Protein AF-A0A1Z9BSW9-F1 (afdb_monomer_lite)

Structure (mmCIF, N/CA/C/O backbone):
data_AF-A0A1Z9BSW9-F1
#
_entry.id   AF-A0A1Z9BSW9-F1
#
loop_
_atom_site.group_PDB
_atom_site.id
_atom_site.type_symbol
_atom_site.label_atom_id
_atom_site.label_alt_id
_atom_site.label_comp_id
_atom_site.label_asym_id
_atom_site.label_entity_id
_atom_site.label_seq_id
_atom_site.pdbx_PDB_ins_code
_atom_site.Cartn_x
_atom_site.Cartn_y
_atom_site.Cartn_z
_atom_site.occupancy
_atom_site.B_iso_or_equiv
_atom_site.auth_seq_id
_atom_site.auth_comp_id
_atom_site.auth_asym_id
_atom_site.auth_atom_id
_atom_site.pdbx_PDB_model_num
ATOM 1 N N . ILE A 1 1 ? 5.655 0.918 -6.199 1.00 71.38 1 ILE A N 1
ATOM 2 C CA . ILE A 1 1 ? 4.921 1.950 -5.416 1.00 71.38 1 ILE A CA 1
ATOM 3 C C . ILE A 1 1 ? 5.565 2.173 -4.046 1.00 71.38 1 ILE A C 1
ATOM 5 O O . ILE A 1 1 ? 6.199 3.203 -3.883 1.00 71.38 1 ILE A O 1
ATOM 9 N N . ALA A 1 2 ? 5.482 1.233 -3.092 1.00 73.94 2 ALA A N 1
ATOM 10 C CA . ALA A 1 2 ? 6.011 1.443 -1.733 1.00 73.94 2 ALA A CA 1
ATOM 11 C C . ALA A 1 2 ? 7.532 1.680 -1.685 1.00 73.94 2 ALA A C 1
ATOM 13 O O . ALA A 1 2 ? 7.966 2.644 -1.073 1.00 73.94 2 ALA A O 1
ATOM 14 N N . ALA A 1 3 ? 8.330 0.867 -2.384 1.00 71.75 3 ALA A N 1
ATOM 15 C CA . ALA A 1 3 ? 9.778 1.077 -2.455 1.00 71.75 3 ALA A CA 1
ATOM 16 C C . ALA A 1 3 ? 10.149 2.393 -3.175 1.00 71.75 3 ALA A C 1
ATOM 18 O O . ALA A 1 3 ? 11.045 3.093 -2.733 1.00 71.75 3 ALA A O 1
ATOM 19 N N . TYR A 1 4 ? 9.390 2.808 -4.198 1.00 72.06 4 TYR A N 1
ATOM 20 C CA . TYR A 1 4 ? 9.684 4.034 -4.953 1.00 72.06 4 TYR A CA 1
ATOM 21 C C . TYR A 1 4 ? 9.366 5.286 -4.128 1.00 72.06 4 TYR A C 1
ATOM 23 O O . TYR A 1 4 ? 10.087 6.271 -4.182 1.00 72.06 4 TYR A O 1
ATOM 31 N N . LYS A 1 5 ? 8.289 5.240 -3.329 1.00 70.69 5 LYS A N 1
ATOM 32 C CA . LYS A 1 5 ? 7.924 6.318 -2.398 1.00 70.69 5 LYS A CA 1
ATOM 33 C C . LYS A 1 5 ? 8.725 6.293 -1.089 1.00 70.69 5 LYS A C 1
ATOM 35 O O . LYS A 1 5 ? 8.784 7.311 -0.413 1.00 70.69 5 LYS A O 1
ATOM 40 N N . GLY A 1 6 ? 9.230 5.129 -0.676 1.00 63.78 6 GLY A N 1
ATOM 41 C CA . GLY A 1 6 ? 9.626 4.876 0.712 1.00 63.78 6 GLY A CA 1
ATOM 42 C C . GLY A 1 6 ? 11.075 4.454 0.936 1.00 63.78 6 GLY A C 1
ATOM 43 O O . GLY A 1 6 ? 11.537 4.550 2.068 1.00 63.78 6 GLY A O 1
ATOM 44 N N . TRP A 1 7 ? 11.806 4.001 -0.08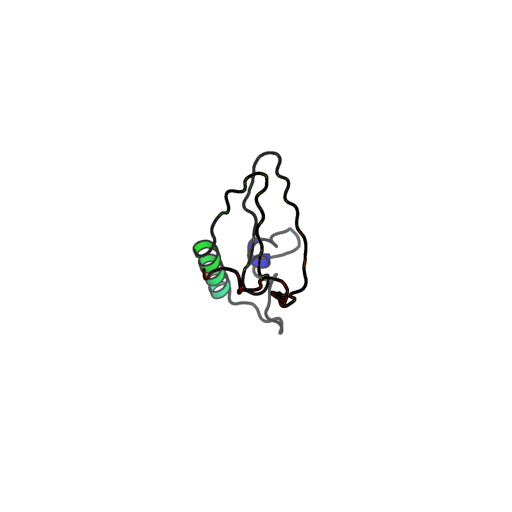5 1.00 63.50 7 TRP A N 1
ATOM 45 C CA . TRP A 1 7 ? 13.241 3.703 0.021 1.00 63.50 7 TRP A CA 1
ATOM 46 C C . TRP A 1 7 ? 14.065 4.914 -0.408 1.00 63.50 7 TRP A C 1
ATOM 48 O O . TRP A 1 7 ? 14.835 4.863 -1.361 1.00 63.50 7 TRP A O 1
ATOM 58 N N . GLN A 1 8 ? 13.847 6.023 0.294 1.00 60.97 8 GLN A N 1
ATOM 59 C CA . GLN A 1 8 ? 14.657 7.226 0.182 1.00 60.97 8 GLN A CA 1
ATOM 60 C C . GLN A 1 8 ? 15.456 7.356 1.478 1.00 60.97 8 GLN A C 1
ATOM 62 O O . GLN A 1 8 ? 14.975 7.905 2.469 1.00 60.97 8 GLN A O 1
ATOM 67 N N . ASP A 1 9 ? 16.651 6.775 1.490 1.00 66.62 9 ASP A N 1
ATOM 68 C CA . ASP A 1 9 ? 17.591 6.858 2.606 1.00 66.62 9 ASP A CA 1
ATOM 69 C C . ASP A 1 9 ? 19.011 7.121 2.088 1.00 66.62 9 ASP A C 1
ATOM 71 O O . ASP A 1 9 ? 19.245 7.172 0.882 1.00 66.62 9 ASP A O 1
ATOM 75 N N . GLU A 1 10 ? 19.972 7.306 2.996 1.00 60.34 10 GLU A N 1
ATOM 76 C CA . GLU A 1 10 ? 21.371 7.609 2.652 1.00 60.34 10 GLU A CA 1
ATOM 77 C C . GLU A 1 10 ? 22.041 6.552 1.749 1.00 60.34 10 GLU A C 1
ATOM 79 O O . GLU A 1 10 ? 23.122 6.799 1.218 1.00 60.34 10 GLU A O 1
ATOM 84 N N . ARG A 1 11 ? 21.431 5.370 1.578 1.00 61.22 11 ARG A N 1
ATOM 85 C CA . ARG A 1 11 ? 21.958 4.248 0.793 1.00 61.22 11 ARG A CA 1
ATOM 86 C C . ARG A 1 11 ? 21.172 3.984 -0.493 1.00 61.22 11 ARG A C 1
ATOM 88 O O . ARG A 1 11 ? 21.653 3.201 -1.308 1.00 61.22 11 ARG A O 1
ATOM 95 N N . ASN A 1 12 ? 20.012 4.615 -0.692 1.00 61.31 12 ASN A N 1
ATOM 96 C CA . ASN A 1 12 ? 19.117 4.350 -1.818 1.00 61.31 12 ASN A CA 1
ATOM 97 C C . ASN A 1 12 ? 18.675 5.637 -2.527 1.00 61.31 12 ASN A C 1
ATOM 99 O O . ASN A 1 12 ? 17.991 6.483 -1.952 1.00 61.31 12 ASN A O 1
ATOM 103 N N . ASP A 1 13 ? 18.997 5.734 -3.820 1.00 65.88 13 ASP A N 1
ATOM 104 C CA . ASP A 1 13 ? 18.360 6.683 -4.735 1.00 65.88 13 ASP A CA 1
ATOM 105 C C . ASP A 1 13 ? 17.053 6.059 -5.269 1.00 65.88 13 ASP A C 1
ATOM 107 O O . ASP A 1 13 ? 17.118 5.055 -5.989 1.00 65.88 13 ASP A O 1
ATOM 111 N N . PRO A 1 14 ? 15.869 6.635 -4.978 1.00 63.50 14 PRO A N 1
ATOM 112 C CA . PRO A 1 14 ? 14.575 6.110 -5.418 1.00 63.50 14 PRO A CA 1
ATOM 113 C C . PRO A 1 14 ? 14.465 5.891 -6.932 1.00 63.50 14 PRO A C 1
ATOM 115 O O . PRO A 1 14 ? 13.722 5.010 -7.366 1.00 63.50 14 PRO A O 1
ATOM 118 N N . SER A 1 15 ? 15.215 6.662 -7.731 1.00 64.44 15 SER A N 1
ATOM 119 C CA . SER A 1 15 ? 15.228 6.556 -9.195 1.00 64.44 15 SER A CA 1
ATOM 120 C C . SER A 1 15 ? 15.969 5.316 -9.716 1.00 64.44 15 SER A C 1
ATOM 122 O O . SER A 1 15 ? 15.794 4.932 -10.871 1.00 64.44 15 SER A O 1
ATOM 124 N N . SER A 1 16 ? 16.763 4.656 -8.865 1.00 68.38 16 SER A N 1
ATOM 125 C CA . SER A 1 16 ? 17.533 3.452 -9.206 1.00 68.38 16 SER A CA 1
ATOM 126 C C . SER A 1 16 ? 17.296 2.264 -8.266 1.00 68.38 16 SER A C 1
ATOM 128 O O . SER A 1 16 ? 17.725 1.151 -8.578 1.00 68.38 16 SER A O 1
ATOM 130 N N . ALA A 1 17 ? 16.584 2.481 -7.154 1.00 70.94 17 ALA A N 1
ATOM 131 C CA . ALA A 1 17 ? 16.290 1.484 -6.125 1.00 70.94 17 ALA A CA 1
ATOM 132 C C . ALA A 1 17 ? 15.334 0.370 -6.588 1.00 70.94 17 ALA A C 1
ATOM 134 O O . ALA A 1 17 ? 15.231 -0.664 -5.929 1.00 70.94 17 ALA A O 1
ATOM 135 N N . ILE A 1 18 ? 14.622 0.565 -7.704 1.00 76.75 18 ILE A N 1
ATOM 136 C CA . ILE A 1 18 ? 13.762 -0.458 -8.304 1.00 76.75 18 ILE A CA 1
ATOM 137 C C . ILE A 1 18 ? 14.056 -0.558 -9.797 1.00 76.75 18 ILE A C 1
ATOM 139 O O . ILE A 1 18 ? 14.058 0.443 -10.515 1.00 76.75 18 ILE A O 1
ATOM 143 N N . ARG A 1 19 ? 14.268 -1.788 -10.257 1.00 86.75 19 ARG A N 1
ATOM 144 C CA . ARG A 1 19 ? 14.552 -2.151 -11.646 1.00 86.75 19 ARG A CA 1
ATOM 145 C C . ARG A 1 19 ? 13.621 -3.271 -12.088 1.00 86.75 19 ARG A C 1
ATOM 147 O O . ARG A 1 19 ? 12.960 -3.907 -11.263 1.00 86.75 19 ARG A O 1
ATOM 154 N N . HIS A 1 20 ? 13.552 -3.493 -13.391 1.00 89.19 20 HIS A N 1
ATOM 155 C CA . HIS A 1 20 ? 12.964 -4.708 -13.938 1.00 89.19 20 HIS A CA 1
ATOM 156 C C . HIS A 1 20 ? 13.783 -5.941 -13.509 1.00 89.19 20 HIS A C 1
ATOM 158 O O . HIS A 1 20 ? 14.907 -5.822 -13.026 1.00 89.19 20 HIS A O 1
ATOM 164 N N . GLY A 1 21 ? 13.224 -7.142 -13.687 1.00 89.69 21 GLY A N 1
ATOM 165 C CA . GLY A 1 21 ? 13.912 -8.396 -13.339 1.00 89.69 21 GLY A CA 1
ATOM 166 C C . GLY A 1 21 ? 15.167 -8.692 -14.174 1.00 89.69 21 GLY A C 1
ATOM 167 O O . GLY A 1 21 ? 15.878 -9.642 -13.871 1.00 89.69 21 GLY A O 1
ATOM 168 N N . ASP A 1 22 ? 15.420 -7.894 -15.212 1.00 93.81 22 ASP A N 1
ATOM 169 C CA . ASP A 1 22 ? 16.601 -7.917 -16.077 1.00 93.81 22 ASP A CA 1
ATOM 170 C C . ASP A 1 22 ? 17.567 -6.740 -15.810 1.00 93.81 22 ASP A C 1
ATOM 172 O O . ASP A 1 22 ? 18.408 -6.429 -16.650 1.00 93.81 22 ASP A O 1
ATOM 176 N N . ASP A 1 23 ? 17.422 -6.060 -14.667 1.00 87.94 23 ASP A N 1
ATOM 177 C CA . ASP A 1 23 ? 18.180 -4.875 -14.234 1.00 87.94 23 ASP A CA 1
ATOM 178 C C . ASP A 1 23 ? 17.972 -3.591 -15.058 1.00 87.94 23 ASP A C 1
ATOM 180 O O . ASP A 1 23 ? 18.529 -2.532 -14.719 1.00 87.94 23 ASP A O 1
ATOM 184 N N . SER A 1 24 ? 17.127 -3.613 -16.092 1.00 89.81 24 SER A N 1
ATOM 185 C CA . SER A 1 24 ? 16.773 -2.390 -16.813 1.00 89.81 24 SER A CA 1
ATOM 186 C C . SER A 1 24 ? 16.012 -1.407 -15.909 1.00 89.81 24 SER A C 1
ATOM 188 O O . SER A 1 24 ? 15.327 -1.781 -14.949 1.00 89.81 24 SER A O 1
ATOM 190 N N . VAL A 1 25 ? 16.189 -0.110 -16.169 1.00 88.31 25 VAL A N 1
ATOM 191 C CA . VAL A 1 25 ? 15.569 0.959 -15.371 1.00 88.31 25 VAL A CA 1
ATOM 192 C C . VAL A 1 25 ? 14.065 0.971 -15.628 1.00 88.31 25 VAL A C 1
ATOM 194 O O . VAL A 1 25 ? 13.636 0.901 -16.777 1.00 88.31 25 VAL A O 1
ATOM 197 N N . LEU A 1 26 ? 13.269 1.085 -14.564 1.00 88.56 26 LEU A N 1
ATOM 198 C CA . LEU A 1 26 ? 11.829 1.288 -14.695 1.00 88.56 26 LEU A CA 1
ATOM 199 C C . LEU A 1 26 ? 11.528 2.664 -15.294 1.00 88.56 26 LEU A C 1
ATOM 201 O O . LEU A 1 26 ? 12.135 3.661 -14.909 1.00 88.56 26 LEU A O 1
ATOM 205 N N . ASP A 1 27 ? 10.526 2.736 -16.166 1.00 89.31 27 ASP A N 1
ATOM 206 C CA . ASP A 1 27 ? 9.998 4.017 -16.632 1.00 89.31 27 ASP A CA 1
ATOM 207 C C . ASP A 1 27 ? 9.409 4.813 -15.453 1.00 89.31 27 ASP A C 1
ATOM 209 O O . ASP A 1 27 ? 8.380 4.453 -14.871 1.00 89.31 27 ASP A O 1
ATOM 213 N N . ALA A 1 28 ? 10.079 5.912 -15.103 1.00 86.38 28 ALA A N 1
ATOM 214 C CA . ALA A 1 28 ? 9.700 6.778 -13.995 1.00 86.38 28 ALA A CA 1
ATOM 215 C C . ALA A 1 28 ? 8.292 7.367 -14.165 1.00 86.38 28 ALA A C 1
ATOM 217 O O . ALA A 1 28 ? 7.567 7.521 -13.178 1.00 86.38 28 ALA A O 1
ATOM 218 N N . GLU A 1 29 ? 7.881 7.657 -15.400 1.00 90.50 29 GLU A N 1
ATOM 219 C CA . GLU A 1 29 ? 6.568 8.232 -15.676 1.00 90.50 29 GLU A CA 1
ATOM 220 C C . GLU A 1 29 ? 5.461 7.196 -15.476 1.00 90.50 29 GLU A C 1
ATOM 222 O O . GLU A 1 29 ? 4.450 7.475 -14.825 1.00 90.50 29 GLU A O 1
ATOM 227 N N . ALA A 1 30 ? 5.688 5.961 -15.926 1.00 91.38 30 ALA A N 1
ATOM 228 C CA . ALA A 1 30 ? 4.778 4.850 -15.666 1.00 91.38 30 ALA A CA 1
ATOM 229 C C . ALA A 1 30 ? 4.634 4.567 -14.158 1.00 91.38 30 ALA A C 1
ATOM 231 O O . ALA A 1 30 ? 3.522 4.362 -13.660 1.00 91.38 30 ALA A O 1
ATOM 232 N N . VAL A 1 31 ? 5.741 4.597 -13.403 1.00 90.06 31 VAL A N 1
ATOM 233 C CA . VAL A 1 31 ? 5.717 4.409 -11.941 1.00 90.06 31 VAL A CA 1
ATOM 234 C C . VAL A 1 31 ? 4.950 5.536 -11.246 1.00 90.06 31 VAL A C 1
ATOM 236 O O . VAL A 1 31 ? 4.150 5.260 -10.345 1.00 90.06 31 VAL A O 1
ATOM 239 N N . ARG A 1 32 ? 5.151 6.790 -11.670 1.00 89.38 32 ARG A N 1
ATOM 240 C CA . ARG A 1 32 ? 4.410 7.950 -11.158 1.00 89.38 32 ARG A CA 1
ATOM 241 C C . ARG A 1 32 ? 2.916 7.833 -11.448 1.00 89.38 32 ARG A C 1
ATOM 243 O O . ARG A 1 32 ? 2.108 8.038 -10.545 1.00 89.38 32 ARG A O 1
ATOM 250 N N . HIS A 1 33 ? 2.545 7.409 -12.651 1.00 94.69 33 HIS A N 1
ATOM 251 C CA . HIS A 1 33 ? 1.145 7.196 -12.999 1.00 94.69 33 HIS A CA 1
ATOM 252 C C . HIS A 1 33 ? 0.497 6.091 -12.147 1.00 94.69 33 HIS A C 1
ATOM 254 O O . HIS A 1 33 ? -0.606 6.260 -11.627 1.00 94.69 33 HIS A O 1
ATOM 260 N N . ALA A 1 34 ? 1.201 4.978 -11.916 1.00 93.06 34 ALA A N 1
ATOM 261 C CA . ALA A 1 34 ? 0.723 3.913 -11.031 1.00 93.06 34 ALA A CA 1
ATOM 262 C C . ALA A 1 34 ? 0.533 4.395 -9.579 1.00 93.06 34 ALA A C 1
ATOM 264 O O . ALA A 1 34 ? -0.409 3.982 -8.903 1.00 93.06 34 ALA A O 1
ATOM 265 N N . ILE A 1 35 ? 1.412 5.283 -9.105 1.00 91.69 35 ILE A N 1
ATOM 266 C CA . ILE A 1 35 ? 1.294 5.952 -7.806 1.00 91.69 35 ILE A CA 1
ATOM 267 C C . ILE A 1 35 ? 0.019 6.801 -7.734 1.00 91.69 35 ILE A C 1
ATOM 269 O O . ILE A 1 35 ? -0.743 6.656 -6.781 1.00 91.69 35 ILE A O 1
ATOM 273 N N . GLU A 1 36 ? -0.225 7.648 -8.733 1.00 95.06 36 GLU A N 1
ATOM 274 C CA . GLU A 1 36 ? -1.405 8.521 -8.784 1.00 95.06 36 GLU A CA 1
ATOM 275 C C . GLU A 1 36 ? -2.703 7.706 -8.814 1.00 95.06 36 GLU A C 1
ATOM 277 O O . GLU A 1 36 ? -3.672 8.034 -8.127 1.00 95.06 36 GLU A O 1
ATOM 282 N N . LEU A 1 37 ? -2.716 6.601 -9.566 1.00 96.06 37 LEU A N 1
ATOM 283 C CA . LEU A 1 37 ? -3.839 5.667 -9.588 1.00 96.06 37 LEU A CA 1
ATOM 284 C C . LEU A 1 37 ? -4.069 5.015 -8.223 1.00 96.06 37 LEU A C 1
ATOM 286 O O . LEU A 1 37 ? -5.213 4.945 -7.779 1.00 96.06 37 LEU A O 1
ATOM 290 N N . ALA A 1 38 ? -3.007 4.558 -7.558 1.00 93.88 38 ALA A N 1
ATOM 291 C CA . ALA A 1 38 ? -3.115 3.959 -6.233 1.00 93.88 38 ALA A CA 1
ATOM 292 C C . ALA A 1 38 ? -3.650 4.959 -5.201 1.00 93.88 38 ALA A C 1
ATOM 294 O O . ALA A 1 38 ? -4.557 4.613 -4.451 1.00 93.88 38 ALA A O 1
ATOM 295 N N . ASP A 1 39 ? -3.153 6.199 -5.205 1.00 93.06 39 ASP A N 1
ATOM 296 C CA . ASP A 1 39 ? -3.618 7.249 -4.293 1.00 93.06 39 ASP A CA 1
ATOM 297 C C . ASP A 1 39 ? -5.091 7.613 -4.560 1.00 93.06 39 ASP A C 1
ATOM 299 O O . ASP A 1 39 ? -5.858 7.810 -3.622 1.00 93.06 39 ASP A O 1
ATOM 303 N N . ARG A 1 40 ? -5.518 7.639 -5.831 1.00 96.62 40 ARG A N 1
ATOM 304 C CA . ARG A 1 40 ? -6.9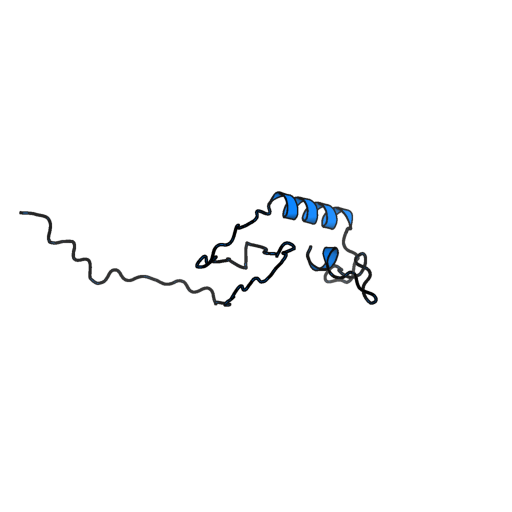12 7.919 -6.218 1.00 96.62 40 ARG A CA 1
ATOM 305 C C . ARG A 1 40 ? -7.885 6.797 -5.845 1.00 96.62 40 ARG A C 1
ATOM 307 O O . ARG A 1 40 ? -9.062 7.068 -5.623 1.00 96.62 40 ARG A O 1
ATOM 314 N N . LEU A 1 41 ? -7.427 5.547 -5.869 1.00 96.06 41 LEU A N 1
ATOM 315 C CA . LEU A 1 41 ? -8.245 4.368 -5.560 1.00 96.06 41 LEU A CA 1
ATOM 316 C C . LEU A 1 41 ? -8.209 3.993 -4.073 1.00 96.06 41 LEU A C 1
ATOM 318 O O . LEU A 1 41 ? -9.037 3.200 -3.624 1.00 96.06 41 LEU A O 1
ATOM 322 N N . ALA A 1 42 ? -7.257 4.539 -3.317 1.00 94.81 42 ALA A N 1
ATOM 323 C CA . ALA A 1 42 ? -7.170 4.344 -1.883 1.00 94.81 42 ALA A CA 1
ATOM 324 C C . ALA A 1 42 ? -8.325 5.044 -1.155 1.00 94.81 42 ALA A C 1
ATOM 326 O O . ALA A 1 42 ? -8.822 6.091 -1.568 1.00 94.81 42 ALA A O 1
ATOM 327 N N . PHE A 1 43 ? -8.721 4.467 -0.027 1.00 94.69 43 PHE A N 1
ATOM 328 C CA . PHE A 1 43 ? -9.662 5.071 0.904 1.00 94.69 43 PHE A CA 1
ATOM 329 C C . PHE A 1 43 ? -9.205 4.797 2.335 1.00 94.69 43 PHE A C 1
ATOM 331 O O . PHE A 1 43 ? -8.573 3.776 2.619 1.00 94.69 43 PHE A O 1
ATOM 338 N N . ASP A 1 44 ? -9.538 5.714 3.238 1.00 93.62 44 ASP A N 1
ATOM 339 C CA . ASP A 1 44 ? -9.200 5.587 4.649 1.00 93.62 44 ASP A CA 1
ATOM 340 C C . ASP A 1 44 ? -10.272 4.801 5.404 1.00 93.62 44 ASP A C 1
ATOM 342 O O . ASP A 1 44 ? -11.473 5.016 5.232 1.00 93.62 44 ASP A O 1
ATOM 346 N N . ILE A 1 45 ? -9.824 3.915 6.293 1.00 92.31 45 ILE A N 1
ATOM 347 C CA . ILE A 1 45 ? -10.690 3.223 7.249 1.00 92.31 45 ILE A CA 1
ATOM 348 C C . ILE A 1 45 ? -10.600 3.973 8.586 1.00 92.31 45 ILE A C 1
ATOM 350 O O . ILE A 1 45 ? -9.525 3.977 9.203 1.00 92.31 45 ILE A O 1
ATOM 354 N N . PRO A 1 46 ? -11.685 4.614 9.059 1.00 91.88 46 PRO A N 1
ATOM 355 C CA . PRO A 1 46 ? -11.705 5.323 10.335 1.00 91.88 46 PRO A CA 1
ATOM 356 C C . PRO A 1 46 ? -11.837 4.331 11.501 1.00 91.88 46 PRO A C 1
ATOM 358 O O . PRO A 1 46 ? -12.900 4.203 12.100 1.00 91.88 46 PRO A O 1
ATOM 361 N N . TRP A 1 47 ? -10.746 3.622 11.798 1.00 92.81 47 TRP A N 1
ATOM 362 C CA . TRP A 1 47 ? -10.683 2.573 12.819 1.00 92.81 47 TRP A CA 1
ATOM 363 C C . TRP A 1 47 ? -11.249 3.001 14.178 1.00 92.81 47 TRP A C 1
ATOM 365 O O . TRP A 1 47 ? -10.809 3.993 14.766 1.00 92.81 47 TRP A O 1
ATOM 375 N N . GLN A 1 48 ? -12.133 2.169 14.716 1.00 93.69 48 GLN A N 1
ATOM 376 C CA . GLN A 1 48 ? -12.612 2.184 16.092 1.00 93.69 48 GLN A CA 1
ATOM 377 C C . GLN A 1 48 ? -12.099 0.953 16.851 1.00 93.69 48 GLN A C 1
ATOM 379 O O . GLN A 1 48 ? -11.674 -0.052 16.275 1.00 93.69 48 GLN A O 1
ATOM 384 N N . ALA A 1 49 ? -12.121 1.020 18.181 1.00 94.31 49 ALA A N 1
ATOM 385 C CA . ALA A 1 49 ? -11.782 -0.137 19.000 1.00 94.31 49 ALA A CA 1
ATOM 386 C C . ALA A 1 49 ? -12.800 -1.269 18.774 1.00 94.31 49 ALA A C 1
ATOM 388 O O . ALA A 1 49 ? -13.996 -1.070 18.958 1.00 94.31 49 ALA A O 1
ATOM 389 N N . GLY A 1 50 ? -12.305 -2.457 18.418 1.00 95.50 50 GLY A N 1
ATOM 390 C CA . GLY A 1 50 ? -13.132 -3.630 18.114 1.00 95.50 50 GLY A CA 1
ATOM 391 C C . GLY A 1 50 ? -13.321 -3.894 16.619 1.00 95.50 50 GLY A C 1
ATOM 392 O O . GLY A 1 50 ? -13.704 -5.005 16.258 1.00 95.50 50 GLY A O 1
ATOM 393 N N . ASP A 1 51 ? -12.984 -2.933 15.756 1.00 96.50 51 ASP A N 1
ATOM 394 C CA . ASP A 1 51 ? -13.004 -3.144 14.311 1.00 96.50 51 ASP A CA 1
ATOM 395 C C . ASP A 1 51 ? -11.954 -4.179 13.893 1.00 96.50 51 ASP A C 1
ATOM 397 O O . ASP A 1 51 ? -10.832 -4.225 14.412 1.00 96.50 51 ASP A O 1
ATOM 401 N N . PHE A 1 52 ? -12.298 -4.973 12.884 1.00 95.75 52 PHE A N 1
ATOM 402 C CA . PHE A 1 52 ? -11.366 -5.838 12.177 1.00 95.75 52 PHE A CA 1
ATOM 403 C C . PHE A 1 52 ? -11.610 -5.730 10.673 1.00 95.75 52 PHE A C 1
ATOM 405 O O . PHE A 1 52 ? -12.736 -5.538 10.220 1.00 95.75 52 PHE A O 1
ATOM 412 N N . ALA A 1 53 ? -10.540 -5.868 9.894 1.00 94.62 53 ALA A N 1
ATOM 413 C CA . ALA A 1 53 ? -10.612 -5.947 8.443 1.00 94.62 53 ALA A CA 1
ATOM 414 C C . ALA A 1 53 ? -9.993 -7.264 7.984 1.00 94.62 53 ALA A C 1
ATOM 416 O O . ALA A 1 53 ? -8.958 -7.689 8.500 1.00 94.62 53 ALA A O 1
ATOM 417 N N . ILE A 1 54 ? -10.620 -7.888 6.992 1.00 94.31 54 ILE A N 1
ATOM 418 C CA . ILE A 1 54 ? -10.057 -9.028 6.274 1.00 94.31 54 ILE A CA 1
ATOM 419 C C . ILE A 1 54 ? -9.569 -8.504 4.931 1.00 94.31 54 ILE A C 1
ATOM 421 O O . ILE A 1 54 ? -10.324 -7.876 4.191 1.00 94.31 54 ILE A O 1
ATOM 425 N N . VAL A 1 55 ? -8.300 -8.758 4.629 1.00 93.88 55 VAL A N 1
ATOM 426 C CA . VAL A 1 55 ? -7.659 -8.305 3.396 1.00 93.88 55 VAL A CA 1
ATOM 427 C C . VAL A 1 55 ? -7.309 -9.526 2.559 1.00 93.88 55 VAL A C 1
ATOM 429 O O . VAL A 1 55 ? -6.514 -10.363 2.987 1.00 93.88 55 VAL A O 1
ATOM 432 N N . ASP A 1 56 ? -7.868 -9.621 1.350 1.00 93.19 56 ASP A N 1
ATOM 433 C CA . ASP A 1 56 ? -7.338 -10.546 0.348 1.00 93.19 56 ASP A CA 1
ATOM 434 C C . ASP A 1 56 ? -6.043 -9.962 -0.225 1.00 93.19 56 ASP A C 1
ATOM 436 O O . ASP A 1 56 ? -6.044 -9.081 -1.091 1.00 93.19 56 ASP A O 1
ATOM 440 N N . ASN A 1 57 ? -4.919 -10.472 0.279 1.00 92.19 57 ASN A N 1
ATOM 441 C CA . ASN A 1 57 ? -3.581 -9.991 -0.050 1.00 92.19 57 ASN A CA 1
ATOM 442 C C . ASN A 1 57 ? -3.167 -10.255 -1.515 1.00 92.19 57 ASN A C 1
ATOM 444 O O . ASN A 1 57 ? -2.054 -9.906 -1.902 1.00 92.19 57 ASN A O 1
ATOM 448 N N . ARG A 1 58 ? -4.026 -10.882 -2.336 1.00 90.50 58 ARG A N 1
ATOM 449 C CA . ARG A 1 58 ? -3.809 -11.033 -3.785 1.00 90.50 58 ARG A CA 1
ATOM 450 C C . ARG A 1 58 ? -4.292 -9.840 -4.597 1.00 90.50 58 ARG A C 1
ATOM 452 O O . ARG A 1 58 ? -3.752 -9.592 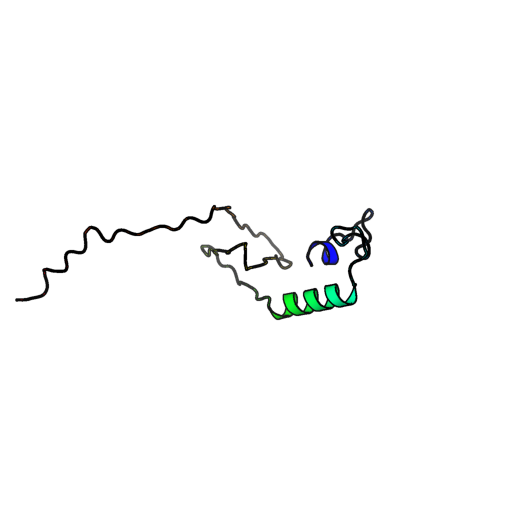-5.669 1.00 90.50 58 ARG A O 1
ATOM 459 N N . VAL A 1 59 ? -5.323 -9.146 -4.120 1.00 92.94 59 VAL A N 1
ATOM 460 C CA . VAL A 1 59 ? -6.033 -8.122 -4.907 1.00 92.94 59 VAL A CA 1
ATOM 461 C C . VAL A 1 59 ? -6.075 -6.760 -4.225 1.00 92.94 59 VAL A C 1
ATOM 463 O O . VAL A 1 59 ? -6.388 -5.768 -4.877 1.00 92.94 59 VAL A O 1
ATOM 466 N N . VAL A 1 60 ? -5.728 -6.686 -2.938 1.00 94.19 60 VAL A N 1
ATOM 467 C CA . VAL A 1 60 ? -5.694 -5.434 -2.179 1.00 94.19 60 VAL A CA 1
ATOM 468 C C . VAL A 1 60 ? -4.268 -5.105 -1.754 1.00 94.19 60 VAL A C 1
ATOM 470 O O . VAL A 1 60 ? -3.598 -5.890 -1.085 1.00 94.19 60 VAL A O 1
ATOM 473 N N . MET A 1 61 ? -3.833 -3.889 -2.081 1.00 94.31 61 MET A N 1
ATOM 474 C CA . MET A 1 61 ? -2.693 -3.254 -1.425 1.00 94.31 61 MET A CA 1
ATOM 475 C C . MET A 1 61 ? -3.183 -2.477 -0.202 1.00 94.31 61 MET A C 1
ATOM 477 O O . MET A 1 61 ? -4.230 -1.838 -0.252 1.00 94.31 61 MET A O 1
ATOM 481 N N . HIS A 1 62 ? -2.412 -2.496 0.883 1.00 93.94 62 HIS A N 1
ATOM 482 C CA . HIS A 1 62 ? -2.712 -1.737 2.095 1.00 93.94 62 HIS A CA 1
ATOM 483 C C . HIS A 1 62 ? -1.504 -0.898 2.519 1.00 93.94 62 HIS A C 1
ATOM 485 O O . HIS A 1 62 ? -0.351 -1.259 2.285 1.00 93.94 62 HIS A O 1
ATOM 491 N N . ALA A 1 63 ? -1.777 0.239 3.149 1.00 92.12 63 ALA A N 1
ATOM 492 C CA . ALA A 1 63 ? -0.773 1.141 3.696 1.00 92.12 63 ALA A CA 1
ATOM 493 C C . ALA A 1 63 ? -1.284 1.733 5.015 1.00 92.12 63 ALA A C 1
ATOM 495 O O . ALA A 1 63 ? -2.440 1.537 5.391 1.00 92.12 63 ALA A O 1
ATOM 496 N N . ARG A 1 64 ? -0.429 2.476 5.725 1.00 91.62 64 ARG A N 1
ATOM 497 C CA . ARG A 1 64 ? -0.869 3.316 6.846 1.00 91.62 64 ARG A CA 1
ATOM 498 C C . ARG A 1 64 ? -0.556 4.775 6.554 1.00 91.62 64 ARG A C 1
ATOM 500 O O . ARG A 1 64 ? 0.571 5.097 6.182 1.00 91.62 64 ARG A O 1
ATOM 507 N N . GLY A 1 65 ? -1.526 5.644 6.814 1.00 87.81 65 GLY A N 1
ATOM 508 C CA . GLY A 1 65 ? -1.285 7.076 6.917 1.00 87.81 65 GLY A CA 1
ATOM 509 C C . GLY A 1 65 ? -0.557 7.453 8.221 1.00 87.81 65 GLY A C 1
ATOM 510 O O . GLY A 1 65 ? -0.521 6.654 9.177 1.00 87.81 65 GLY A O 1
ATOM 511 N N . PRO A 1 66 ? 0.014 8.671 8.285 1.00 90.31 66 PRO A N 1
ATOM 512 C CA . PRO A 1 66 ? 0.519 9.261 9.521 1.00 90.31 66 PRO A CA 1
ATOM 513 C C . PRO A 1 66 ? -0.552 9.298 10.620 1.00 90.31 66 PRO A C 1
ATOM 515 O O . PRO A 1 66 ? -1.743 9.416 10.348 1.00 90.31 66 PRO A O 1
ATOM 518 N N . PHE A 1 67 ? -0.133 9.210 11.881 1.00 91.38 67 PHE A N 1
ATOM 519 C CA . PHE A 1 67 ? -1.029 9.253 13.037 1.00 91.38 67 PHE A CA 1
ATOM 520 C C . PHE A 1 67 ? -0.341 9.955 14.213 1.00 91.38 67 PHE A C 1
ATOM 522 O O . PHE A 1 67 ? 0.881 9.873 14.344 1.00 91.38 67 PHE A O 1
ATOM 529 N N . LYS A 1 68 ? -1.117 10.625 15.073 1.00 93.25 68 LYS A N 1
ATOM 530 C CA . LYS A 1 68 ? -0.627 11.271 16.301 1.00 93.25 68 LYS A CA 1
ATOM 531 C C . LYS A 1 68 ? -1.257 10.621 17.532 1.00 93.25 68 LYS A C 1
ATOM 533 O O . LYS A 1 68 ? -2.467 10.444 17.575 1.00 93.25 68 LYS A O 1
ATOM 538 N N . GLY A 1 69 ? -0.439 10.331 18.544 1.00 92.50 69 GLY A N 1
ATOM 539 C CA . GLY A 1 69 ? -0.859 9.669 19.783 1.00 92.50 69 GLY A CA 1
ATOM 540 C C . GLY A 1 69 ? -0.598 8.160 19.775 1.00 92.50 69 GLY A C 1
ATOM 541 O O . GLY A 1 69 ? 0.163 7.650 18.952 1.00 92.50 69 GLY A O 1
ATOM 542 N N . THR A 1 70 ? -1.238 7.436 20.693 1.00 90.25 70 THR A N 1
ATOM 543 C CA . THR A 1 70 ? -1.064 5.983 20.838 1.00 90.25 70 THR A CA 1
ATOM 544 C C . THR A 1 70 ? -2.087 5.228 19.995 1.00 90.25 70 THR A C 1
ATOM 546 O O . THR A 1 70 ? -3.288 5.372 20.199 1.00 90.25 70 THR A O 1
ATOM 549 N N . ARG A 1 71 ? -1.613 4.378 19.078 1.00 91.00 71 ARG A N 1
ATOM 550 C CA . ARG A 1 71 ? -2.441 3.460 18.280 1.00 91.00 71 ARG A CA 1
ATOM 551 C C . ARG A 1 71 ? -1.884 2.047 18.380 1.00 91.00 71 ARG A C 1
ATOM 553 O O . ARG A 1 71 ? -0.682 1.853 18.210 1.00 91.00 71 ARG A O 1
ATOM 560 N N . ARG A 1 72 ? -2.758 1.065 18.601 1.00 91.88 72 ARG A N 1
ATOM 561 C CA . ARG A 1 72 ? -2.421 -0.363 18.576 1.00 91.88 72 ARG A CA 1
ATOM 562 C C . ARG A 1 72 ? -3.294 -1.063 17.543 1.00 91.88 72 ARG A C 1
ATOM 564 O O . ARG A 1 72 ? -4.510 -0.963 17.615 1.00 91.88 72 ARG A O 1
ATOM 571 N N . VAL A 1 73 ? -2.659 -1.749 16.598 1.00 92.88 73 VAL A N 1
ATOM 572 C CA . VAL A 1 73 ? -3.313 -2.565 15.568 1.00 92.88 73 VAL A CA 1
ATOM 573 C C . VAL A 1 73 ? -2.663 -3.940 15.619 1.00 92.88 73 VAL A C 1
ATOM 575 O O . VAL A 1 73 ? -1.436 -4.029 15.672 1.00 92.88 73 VAL A O 1
ATOM 578 N N . PHE A 1 74 ? -3.477 -4.990 15.643 1.00 95.75 74 PHE A N 1
ATOM 579 C CA . PHE A 1 74 ? -3.015 -6.374 15.583 1.00 95.75 74 PHE A CA 1
ATOM 580 C C . PHE A 1 74 ? -3.202 -6.914 14.166 1.00 95.75 74 PHE A C 1
ATOM 582 O O . PHE A 1 74 ? -4.087 -6.463 13.442 1.00 95.75 74 PHE A O 1
ATOM 589 N N . ALA A 1 75 ? -2.373 -7.878 13.777 1.00 95.56 75 ALA A N 1
ATOM 590 C CA . ALA A 1 75 ? -2.460 -8.533 12.480 1.00 95.56 75 ALA A CA 1
ATOM 591 C C . ALA A 1 75 ? -2.246 -10.041 12.636 1.00 95.56 75 ALA A C 1
ATOM 593 O O . ALA A 1 75 ? -1.514 -10.483 13.522 1.00 95.56 75 ALA A O 1
ATOM 594 N N . SER A 1 76 ? -2.875 -10.808 11.752 1.00 95.75 76 SER A N 1
ATOM 595 C CA . SER A 1 76 ? -2.655 -12.242 11.582 1.00 95.75 76 SER A CA 1
ATOM 596 C C . SER A 1 76 ? -2.546 -12.546 10.091 1.00 95.75 76 SER A C 1
ATOM 598 O O . SER A 1 76 ? 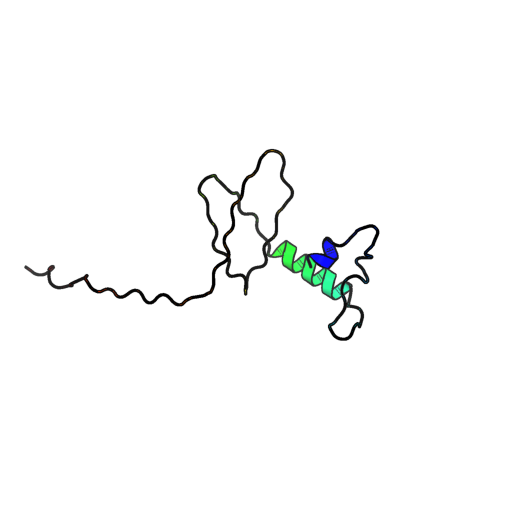-3.203 -11.894 9.278 1.00 95.75 76 SER A O 1
ATOM 600 N N . LEU A 1 77 ? -1.709 -13.517 9.735 1.00 94.62 77 LEU A N 1
ATOM 601 C CA . LEU A 1 77 ? -1.562 -14.011 8.370 1.00 94.62 77 LEU A CA 1
ATOM 602 C C . LEU A 1 77 ? -2.224 -15.381 8.282 1.00 94.62 77 LEU A C 1
ATOM 604 O O . LEU A 1 77 ? -1.983 -16.241 9.127 1.00 94.62 77 LEU A O 1
ATOM 608 N N . ALA A 1 78 ? -3.043 -15.582 7.255 1.00 88.81 78 ALA A N 1
ATOM 609 C CA . ALA A 1 78 ? -3.774 -16.822 7.048 1.00 88.81 78 ALA A CA 1
ATOM 610 C C . ALA A 1 78 ? -3.559 -17.357 5.630 1.00 88.81 78 ALA A C 1
ATOM 612 O O . ALA A 1 78 ? -3.430 -16.592 4.670 1.00 88.81 78 ALA A O 1
ATOM 613 N N . GLY A 1 79 ? -3.543 -18.684 5.507 1.00 87.25 79 GLY A N 1
ATOM 614 C CA . GLY A 1 79 ? -3.679 -19.357 4.221 1.00 87.25 79 GLY A CA 1
ATOM 615 C C . GLY A 1 79 ? -5.113 -19.240 3.706 1.00 87.25 79 GLY A C 1
ATOM 616 O O . GLY A 1 79 ? -6.062 -19.172 4.484 1.00 87.25 79 GLY A O 1
ATOM 617 N N . MET A 1 80 ? -5.281 -19.210 2.384 1.00 78.12 80 MET A N 1
ATOM 618 C CA . MET A 1 80 ? -6.614 -19.280 1.791 1.00 78.12 80 MET A CA 1
ATOM 619 C C . MET A 1 80 ? -7.090 -20.729 1.803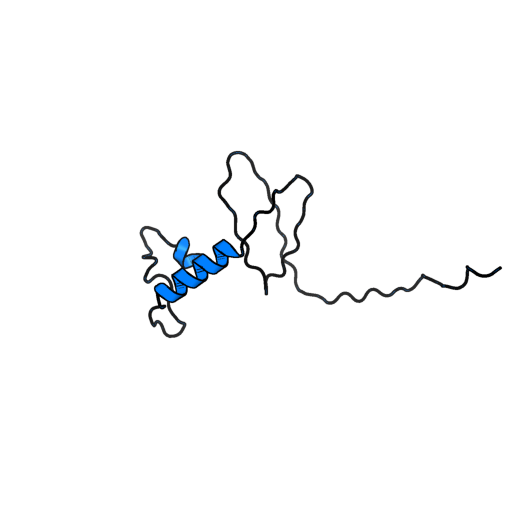 1.00 78.12 80 MET A C 1
ATOM 621 O O . MET A 1 80 ? -6.544 -21.560 1.081 1.00 78.12 80 MET A O 1
ATOM 625 N N . GLU A 1 81 ? -8.142 -20.999 2.565 1.00 77.62 81 GLU A N 1
ATOM 626 C CA . GLU A 1 81 ? -8.829 -22.285 2.573 1.00 77.62 81 GLU A CA 1
ATOM 627 C C . GLU A 1 81 ? -10.290 -22.090 2.170 1.00 77.62 81 GLU A C 1
ATOM 629 O O . GLU A 1 81 ? -10.965 -21.172 2.641 1.00 77.62 81 GLU A O 1
ATOM 634 N N . ARG A 1 82 ? -10.799 -22.952 1.282 1.00 73.44 82 ARG A N 1
ATOM 635 C CA . ARG A 1 82 ? -12.240 -23.020 1.023 1.00 73.44 82 ARG A CA 1
ATOM 636 C C . ARG A 1 82 ? -12.878 -23.829 2.139 1.00 73.44 82 ARG A C 1
ATOM 638 O O . ARG A 1 82 ? -12.763 -25.048 2.162 1.00 73.44 82 ARG A O 1
ATOM 645 N N . GLN A 1 83 ? -13.556 -23.139 3.041 1.00 68.12 83 GLN A N 1
ATOM 646 C CA . GLN A 1 83 ? -14.402 -23.769 4.044 1.00 68.12 83 GLN A CA 1
ATOM 647 C C . GLN A 1 83 ? -15.727 -24.166 3.377 1.00 68.12 83 GLN A C 1
ATOM 649 O O . GLN A 1 83 ? -16.431 -23.315 2.831 1.00 68.12 83 GLN A O 1
ATOM 654 N N . SER A 1 84 ? -16.062 -25.456 3.385 1.00 74.25 84 SER A N 1
ATOM 655 C CA . SER A 1 84 ? -17.412 -25.927 3.072 1.00 74.25 84 SER A CA 1
ATOM 656 C C . SER A 1 84 ? -18.191 -26.032 4.375 1.00 74.25 84 SER A C 1
ATOM 658 O O . SER A 1 84 ? -17.855 -26.854 5.227 1.00 74.25 84 SER A O 1
ATOM 660 N N . PHE A 1 85 ? -19.228 -25.218 4.537 1.00 71.25 85 PHE A N 1
ATOM 661 C CA . PHE A 1 85 ? -20.152 -25.379 5.652 1.00 71.25 85 PHE A CA 1
ATOM 662 C C . PHE A 1 85 ? -21.138 -26.496 5.305 1.00 71.25 85 PHE A C 1
ATOM 664 O O . PHE A 1 85 ? -21.900 -26.362 4.348 1.00 71.25 85 PHE A O 1
ATOM 671 N N . SER A 1 86 ? -21.112 -27.598 6.058 1.00 70.06 86 SER A N 1
ATOM 672 C CA . SER A 1 86 ? -22.200 -28.576 6.008 1.00 70.06 86 SER A CA 1
ATOM 673 C C . SER A 1 86 ? -23.364 -28.031 6.829 1.00 70.06 86 SER A C 1
ATOM 675 O O . SER A 1 86 ? -23.186 -27.696 8.000 1.00 70.06 86 SER A O 1
ATOM 677 N N . LEU A 1 87 ? -24.547 -27.917 6.227 1.00 65.19 87 LEU A N 1
ATOM 678 C CA . LEU A 1 87 ? -25.788 -27.574 6.930 1.00 65.19 87 LEU A CA 1
ATOM 679 C C . LEU A 1 87 ? -26.421 -28.827 7.562 1.00 65.19 87 LEU A C 1
ATOM 681 O O . LEU A 1 87 ? -27.635 -29.018 7.489 1.00 65.19 87 LEU A O 1
ATOM 685 N N . ASP A 1 88 ? -25.615 -29.701 8.163 1.00 62.94 88 ASP A N 1
ATOM 686 C CA . ASP A 1 88 ? -26.137 -30.865 8.875 1.00 62.94 88 ASP A CA 1
ATOM 687 C C . ASP A 1 88 ? -26.823 -30.386 10.163 1.00 62.94 88 ASP A C 1
ATOM 689 O O . ASP A 1 88 ? -26.166 -30.029 11.141 1.00 62.94 88 ASP A O 1
ATOM 693 N N . GLY A 1 89 ? -28.159 -30.329 10.144 1.00 57.41 89 GLY A N 1
ATOM 694 C CA . GLY A 1 89 ? -28.981 -30.027 11.323 1.00 57.41 89 GLY A CA 1
ATOM 695 C C . GLY A 1 89 ? -30.151 -29.061 11.117 1.00 57.41 89 GLY A C 1
ATOM 696 O O . GLY A 1 89 ? -30.960 -28.912 12.029 1.00 57.41 89 GLY A O 1
ATOM 697 N N . LEU A 1 90 ? -30.298 -28.428 9.948 1.00 58.88 90 LEU A N 1
ATOM 698 C CA . LEU A 1 90 ? -31.527 -27.700 9.603 1.00 58.88 90 LEU A CA 1
ATOM 699 C C . LEU A 1 90 ? -32.496 -28.657 8.906 1.00 58.88 90 LEU A C 1
ATOM 701 O O . LEU A 1 90 ? -32.576 -28.691 7.682 1.00 58.88 90 LEU A O 1
ATOM 705 N N . ASP A 1 91 ? -33.206 -29.465 9.691 1.00 54.31 91 ASP A N 1
ATOM 706 C CA . ASP A 1 91 ? -34.323 -30.271 9.198 1.00 54.31 91 ASP A CA 1
ATOM 707 C C . ASP A 1 91 ? -35.487 -29.330 8.803 1.00 54.31 91 ASP A C 1
ATOM 709 O O . ASP A 1 91 ? -36.022 -28.629 9.666 1.00 54.31 91 ASP A O 1
ATOM 713 N N . PRO A 1 92 ? -35.902 -29.245 7.522 1.00 53.62 92 PRO A N 1
ATOM 714 C CA . PRO A 1 92 ? -36.986 -28.354 7.100 1.00 53.62 92 PRO A CA 1
ATOM 715 C C . PRO A 1 92 ? -38.390 -28.890 7.448 1.00 53.62 92 PRO A C 1
ATOM 717 O O . PRO A 1 92 ? -39.392 -28.262 7.102 1.00 53.62 92 PRO A O 1
ATOM 720 N N . LYS A 1 93 ? -38.514 -30.040 8.125 1.00 50.97 93 LYS A N 1
ATOM 721 C CA . LYS A 1 93 ? -39.809 -30.663 8.446 1.00 50.97 93 LYS A CA 1
ATOM 722 C C . LYS A 1 93 ? -40.332 -30.275 9.833 1.00 50.97 93 LYS A C 1
ATOM 724 O O . LYS A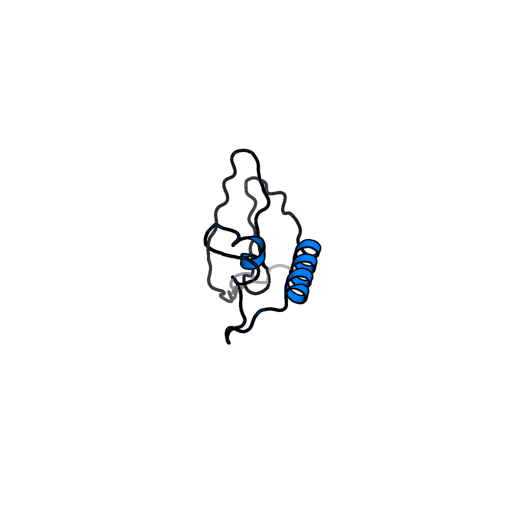 1 93 ? -40.394 -31.094 10.741 1.00 50.97 93 LYS A O 1
ATOM 729 N N . GLY A 1 94 ? -40.762 -29.023 9.973 1.00 47.62 94 GLY A N 1
ATOM 730 C CA . GLY A 1 94 ? -41.501 -28.553 11.157 1.00 47.62 94 GLY A CA 1
ATOM 731 C C . GLY A 1 94 ? -42.549 -27.467 10.895 1.00 47.62 94 GLY A C 1
ATOM 732 O O . GLY A 1 94 ? -43.229 -27.044 11.823 1.00 47.62 94 GLY A O 1
ATOM 733 N N . ALA A 1 95 ? -42.707 -27.012 9.649 1.00 45.62 95 ALA A N 1
ATOM 734 C CA . ALA A 1 95 ? -43.638 -25.947 9.281 1.00 45.62 95 ALA A CA 1
ATOM 735 C C . ALA A 1 95 ? -44.712 -26.453 8.306 1.00 45.62 95 ALA A C 1
ATOM 737 O O . ALA A 1 95 ? -44.778 -26.024 7.159 1.00 45.62 95 ALA A O 1
ATOM 738 N N . ALA A 1 96 ? -45.546 -27.385 8.756 1.00 42.41 96 ALA A N 1
ATOM 739 C CA . ALA A 1 96 ? -46.887 -27.584 8.213 1.00 42.41 96 ALA A CA 1
ATOM 740 C C . ALA A 1 96 ? -47.728 -28.301 9.277 1.00 42.41 96 ALA A C 1
ATOM 742 O O . ALA A 1 96 ? -47.306 -29.330 9.802 1.00 42.41 96 ALA A O 1
ATOM 743 N N . SER A 1 97 ? -48.854 -27.667 9.601 1.00 41.84 97 SER A N 1
ATOM 744 C CA . SER A 1 97 ? -49.928 -28.083 10.509 1.00 41.84 97 SER A CA 1
ATOM 745 C C . SER A 1 97 ? -50.360 -29.536 10.378 1.00 41.84 97 SER A C 1
ATOM 747 O O . SER A 1 97 ? -50.484 -29.975 9.212 1.00 41.84 97 SER A O 1
#

Secondary structure (DSSP, 8-state):
-HHHHH--BTTB-TTTS-B-TTSPBP-HHHHHHHHHHHHHH-------TT------TTT---------S------------------TT---TT---

Foldseek 3Di:
DCCLVPVPDPVDDSQQSDADPVSHGDDPVVVVVVVVVCVVPDDDDPDDPPDDDDDPPVPDDDDDDDDDDDDDDDDDDDDDDDDDDDPPPPDVPDPDD

Radius of gyration: 22.5 Å; chains: 1; bounding box: 72×42×38 Å

Sequence (97 aa):
IAAYKGWQDERNDPSSAIRHGDDSVLDAEAVRHAIELADRLAFDIPWQAGDFAIVDNRVVMHARGPFKGTRRVFASLAGMERQSFSLDGLDPKGAAS

pLDDT: mean 81.8, std 15.07, range [41.84, 96.62]